Protein AF-A0A368Y0Z2-F1 (afdb_monomer_lite)

InterPro domains:
  IPR003121 SWIB/MDM2 domain [PF02201] (15-87)
  IPR003121 SWIB/MDM2 domain [PS51925] (12-89)
  IPR019835 SWIB domain [SM00151] (13-90)
  IPR036885 SWIB/MDM2 domain superfamily [G3DSA:1.10.245.10] (7-90)
  IPR036885 SWIB/MDM2 domain superfamily [SSF47592] (5-88)

Secondary structure (DSSP, 8-state):
-----------GGG--BEEPHHHHHHH-SS-B-HHHHHHHHHHHHHHTT-B-SS-TTEEE--HHHHHHHSSSEEEHHHHHHHHHHTEE--

Radius of gyration: 14.46 Å; chains: 1; bounding box: 31×24×47 Å

Organism: NCBI:txid545864

Structure (mmCIF, N/CA/C/O backbone):
data_AF-A0A368Y0Z2-F1
#
_entry.id   AF-A0A368Y0Z2-F1
#
loop_
_atom_site.group_PDB
_atom_site.id
_atom_site.type_symbol
_atom_site.label_atom_id
_atom_site.label_alt_id
_atom_site.label_comp_id
_atom_site.label_asym_id
_atom_site.label_entity_id
_atom_site.label_seq_id
_atom_site.pdbx_PDB_ins_code
_atom_site.Cartn_x
_atom_site.Cartn_y
_atom_site.Cartn_z
_atom_site.occupancy
_atom_site.B_iso_or_equiv
_atom_site.auth_seq_id
_atom_site.auth_comp_id
_atom_site.auth_asym_id
_atom_site.auth_atom_id
_atom_site.pdbx_PDB_model_num
ATOM 1 N N . MET A 1 1 ? 16.756 -2.653 32.803 1.00 45.31 1 MET A N 1
ATOM 2 C CA . MET A 1 1 ? 16.642 -1.373 32.074 1.00 45.31 1 MET A CA 1
ATOM 3 C C . MET A 1 1 ? 15.181 -1.231 31.687 1.00 45.31 1 MET A C 1
ATOM 5 O O . MET A 1 1 ? 14.699 -2.036 30.908 1.00 45.31 1 MET A O 1
ATOM 9 N N . THR A 1 2 ? 14.441 -0.344 32.344 1.00 39.00 2 THR A N 1
ATOM 10 C CA . THR A 1 2 ? 13.009 -0.124 32.095 1.00 39.00 2 THR A CA 1
ATOM 11 C C . THR A 1 2 ? 12.857 0.942 31.016 1.00 39.00 2 THR A C 1
ATOM 13 O O . THR A 1 2 ? 13.115 2.115 31.281 1.00 39.00 2 THR A O 1
ATOM 16 N N . GLU A 1 3 ? 12.474 0.551 29.801 1.00 41.97 3 GLU A N 1
ATOM 17 C CA . GLU A 1 3 ? 12.081 1.502 28.759 1.00 41.97 3 GLU A CA 1
ATOM 18 C C . GLU A 1 3 ? 10.695 2.065 29.087 1.00 41.97 3 GLU A C 1
ATOM 20 O O . GLU A 1 3 ? 9.667 1.397 28.965 1.00 41.97 3 GLU A O 1
ATOM 25 N N . ALA A 1 4 ? 10.673 3.315 29.544 1.00 45.44 4 ALA A N 1
ATOM 26 C CA . ALA A 1 4 ? 9.454 4.088 29.691 1.00 45.44 4 ALA A CA 1
ATOM 27 C C . ALA A 1 4 ? 8.917 4.447 28.295 1.00 45.44 4 ALA A C 1
ATOM 29 O O . ALA A 1 4 ? 9.493 5.269 27.586 1.00 45.44 4 ALA A O 1
ATOM 30 N N . THR A 1 5 ? 7.797 3.838 27.900 1.00 45.97 5 THR A N 1
ATOM 31 C CA . THR A 1 5 ? 7.028 4.273 26.727 1.00 45.97 5 THR A CA 1
ATOM 32 C C . THR A 1 5 ? 6.337 5.592 27.067 1.00 45.97 5 THR A C 1
ATOM 34 O O . THR A 1 5 ? 5.323 5.620 27.762 1.00 45.97 5 THR A O 1
ATOM 37 N N . THR A 1 6 ? 6.894 6.705 26.596 1.00 54.69 6 THR A N 1
ATOM 38 C CA . THR A 1 6 ? 6.249 8.020 26.656 1.00 54.69 6 THR A CA 1
ATOM 39 C C . THR A 1 6 ? 4.914 7.944 25.902 1.00 54.69 6 THR A C 1
ATOM 41 O O . THR A 1 6 ? 4.911 7.514 24.744 1.00 54.69 6 THR A O 1
ATOM 44 N N . PRO A 1 7 ? 3.771 8.349 26.490 1.00 52.31 7 PRO A N 1
ATOM 45 C CA . PRO A 1 7 ? 2.493 8.286 25.796 1.00 52.31 7 PRO A CA 1
ATOM 46 C C . PRO A 1 7 ? 2.546 9.240 24.599 1.00 52.31 7 PRO A C 1
ATOM 48 O O . PRO A 1 7 ? 2.622 10.462 24.749 1.00 52.31 7 PRO A O 1
ATOM 51 N N . LYS A 1 8 ? 2.566 8.673 23.387 1.00 56.41 8 LYS A N 1
ATOM 52 C CA . LYS A 1 8 ? 2.554 9.422 22.127 1.00 56.41 8 LYS A CA 1
ATOM 53 C C . LYS A 1 8 ? 1.303 10.300 22.126 1.00 56.41 8 LYS A C 1
ATOM 55 O O . LYS A 1 8 ? 0.190 9.796 22.005 1.00 56.41 8 LYS A O 1
ATOM 60 N N . LYS A 1 9 ? 1.500 11.612 22.271 1.00 49.19 9 LYS A N 1
ATOM 61 C CA . LYS A 1 9 ? 0.458 12.644 22.195 1.00 49.19 9 LYS A CA 1
ATOM 62 C C . LYS A 1 9 ? -0.468 12.323 21.012 1.00 49.19 9 LYS A C 1
ATOM 64 O O . LYS A 1 9 ? 0.009 12.233 19.879 1.00 49.19 9 LYS A O 1
ATOM 69 N N . GLN A 1 10 ? -1.758 12.092 21.272 1.00 53.94 10 GLN A N 1
ATOM 70 C CA . GLN A 1 10 ? -2.757 11.851 20.228 1.00 53.94 10 GLN A CA 1
ATOM 71 C C . GLN A 1 10 ? -2.915 13.130 19.401 1.00 53.94 10 GLN A C 1
ATOM 73 O O . GLN A 1 10 ? -3.672 14.034 19.737 1.00 53.94 10 GLN A O 1
ATOM 78 N N . THR A 1 11 ? -2.148 13.230 18.324 1.00 59.22 11 THR A N 1
ATOM 79 C CA . THR A 1 11 ? -2.399 14.182 17.245 1.00 59.22 11 THR A CA 1
ATOM 80 C C . THR A 1 11 ? -3.314 13.507 16.225 1.00 59.22 11 THR A C 1
ATOM 82 O O . THR A 1 11 ? -3.361 12.278 16.156 1.00 59.22 11 THR A O 1
ATOM 85 N N . ALA A 1 12 ? -4.027 14.278 15.397 1.00 61.56 12 ALA A N 1
ATOM 86 C CA . ALA A 1 12 ? -4.896 13.727 14.346 1.00 61.56 12 ALA A CA 1
ATOM 87 C C . ALA A 1 12 ? -4.181 12.705 13.425 1.00 61.56 12 ALA A C 1
ATOM 89 O O . ALA A 1 12 ? -4.823 11.832 12.846 1.00 61.56 12 ALA A O 1
ATOM 90 N N . PHE A 1 13 ? -2.847 12.774 13.344 1.00 61.38 13 PHE A N 1
ATOM 91 C CA . PHE A 1 13 ? -1.986 11.868 12.581 1.00 61.38 13 PHE A CA 1
ATOM 92 C C . PHE A 1 13 ? -1.762 10.490 13.224 1.00 61.38 13 PHE A C 1
ATOM 94 O O . PHE A 1 13 ? -1.460 9.541 12.506 1.00 61.38 13 PHE A O 1
ATOM 101 N N . ASN A 1 14 ? -1.934 10.364 14.543 1.00 71.69 14 ASN A N 1
ATOM 102 C CA . ASN A 1 14 ? -1.830 9.103 15.290 1.00 71.69 14 ASN A CA 1
ATOM 103 C C . ASN A 1 14 ? -3.203 8.459 15.545 1.00 71.69 14 ASN A C 1
ATOM 105 O O . ASN A 1 14 ? -3.320 7.584 16.403 1.00 71.69 14 ASN A O 1
ATOM 109 N N . LYS A 1 15 ? -4.259 8.891 14.840 1.00 81.25 15 LYS A N 1
ATOM 110 C CA . LYS A 1 15 ? -5.576 8.267 14.980 1.00 81.25 15 LYS A CA 1
ATOM 111 C C . LYS A 1 15 ? -5.483 6.796 14.543 1.00 81.25 15 LYS A C 1
ATOM 113 O O . LYS A 1 15 ? -5.050 6.554 13.414 1.00 81.25 15 LYS A O 1
ATOM 118 N N . PRO A 1 16 ? -5.883 5.832 15.391 1.00 87.31 16 PRO A N 1
ATOM 119 C CA . PRO A 1 16 ? -5.963 4.439 14.983 1.00 87.31 16 PRO A CA 1
ATOM 120 C C . PRO A 1 16 ? -7.075 4.290 13.942 1.00 87.31 16 PRO A C 1
ATOM 122 O O . PRO A 1 16 ? -8.217 4.700 14.164 1.00 87.31 16 PRO A O 1
ATOM 125 N N . LEU A 1 17 ? -6.719 3.744 12.784 1.00 92.62 17 LEU A N 1
ATOM 126 C CA . LEU A 1 17 ? -7.622 3.496 11.668 1.00 92.62 17 LEU A CA 1
ATOM 127 C C . LEU A 1 17 ? -7.624 2.003 11.376 1.00 92.62 17 LEU A C 1
ATOM 129 O O . LEU A 1 17 ? -6.573 1.360 11.374 1.00 92.62 17 LEU A O 1
ATOM 133 N N . ARG A 1 18 ? -8.803 1.446 11.122 1.00 95.00 18 ARG A N 1
ATOM 134 C CA . ARG A 1 18 ? -8.948 0.036 10.790 1.00 95.00 18 ARG A CA 1
ATOM 135 C C . ARG A 1 18 ? -8.652 -0.169 9.303 1.00 95.00 18 ARG A C 1
ATOM 137 O O . ARG A 1 18 ? -9.302 0.473 8.470 1.00 95.00 18 ARG A O 1
ATOM 144 N N . PRO A 1 19 ? -7.690 -1.036 8.957 1.00 96.81 19 PRO A N 1
ATOM 145 C CA . PRO A 1 19 ? -7.429 -1.379 7.572 1.00 96.81 19 PRO A CA 1
ATOM 146 C C . PRO A 1 19 ? -8.563 -2.243 7.012 1.00 96.81 19 PRO A C 1
ATOM 148 O O . PRO A 1 19 ? -9.117 -3.107 7.693 1.00 96.81 19 PRO A O 1
ATOM 151 N N . SER A 1 20 ? -8.895 -2.028 5.741 1.00 96.69 20 SER A N 1
ATOM 152 C CA . SER A 1 20 ? -9.752 -2.940 4.975 1.00 96.69 20 SER A CA 1
ATOM 153 C C . SER A 1 20 ? -9.143 -4.345 4.904 1.00 96.69 20 SER A C 1
ATOM 155 O O . SER A 1 20 ? -7.931 -4.503 5.042 1.00 96.69 20 SER A O 1
ATOM 157 N N . ALA A 1 21 ? -9.953 -5.357 4.583 1.00 96.31 21 ALA A N 1
ATOM 158 C CA . ALA A 1 21 ? -9.469 -6.731 4.430 1.00 96.31 21 ALA A CA 1
ATOM 159 C C . ALA A 1 21 ? -8.325 -6.8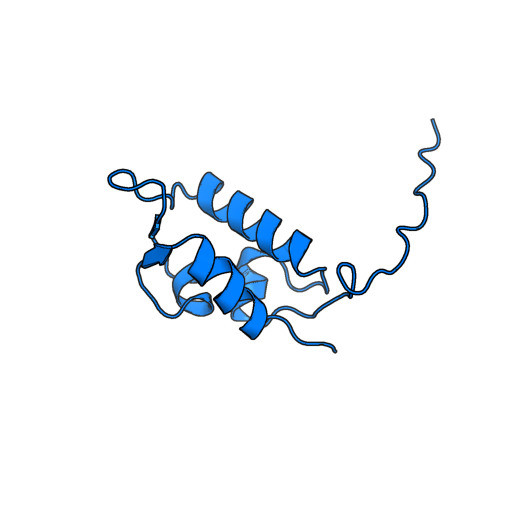63 3.403 1.00 96.31 21 ALA A C 1
ATOM 161 O O . ALA A 1 21 ? -7.404 -7.644 3.623 1.00 96.31 21 ALA A O 1
ATOM 162 N N . ALA A 1 22 ? -8.354 -6.086 2.313 1.00 96.25 22 ALA A N 1
ATOM 163 C CA . ALA A 1 22 ? -7.282 -6.073 1.317 1.00 96.25 22 ALA A CA 1
ATOM 164 C C . ALA A 1 22 ? -5.983 -5.494 1.898 1.00 96.25 22 ALA A C 1
ATOM 166 O O . ALA A 1 22 ? -4.938 -6.137 1.854 1.00 96.25 22 ALA A O 1
ATOM 167 N N . LEU A 1 23 ? -6.064 -4.315 2.522 1.00 96.50 23 LEU A N 1
ATOM 168 C CA . LEU A 1 23 ? -4.905 -3.656 3.131 1.00 96.50 23 LEU A CA 1
ATOM 169 C C . LEU A 1 23 ? -4.326 -4.478 4.294 1.00 96.50 23 LEU A C 1
ATOM 171 O O . LEU A 1 23 ? -3.109 -4.554 4.453 1.00 96.50 23 LEU A O 1
ATOM 175 N N . ALA A 1 24 ? -5.183 -5.146 5.065 1.00 96.88 24 ALA A N 1
ATOM 176 C CA . ALA A 1 24 ? -4.788 -5.968 6.201 1.00 96.88 24 ALA A CA 1
ATOM 177 C C . ALA A 1 24 ? -3.887 -7.154 5.821 1.00 96.88 24 ALA A C 1
ATOM 179 O O . ALA A 1 24 ? -3.089 -7.589 6.648 1.00 96.88 24 ALA A O 1
ATOM 180 N N . ARG A 1 25 ? -3.952 -7.643 4.574 1.00 96.19 25 ARG A N 1
ATOM 181 C CA . ARG A 1 25 ? -3.038 -8.687 4.072 1.00 96.19 25 ARG A CA 1
ATOM 182 C C . ARG A 1 25 ? -1.590 -8.208 3.968 1.00 96.19 25 ARG A C 1
ATOM 184 O O . ARG A 1 25 ? -0.685 -9.029 4.011 1.00 96.19 25 ARG A O 1
ATOM 191 N N . VAL A 1 26 ? -1.388 -6.896 3.846 1.00 96.38 26 VAL A N 1
ATOM 192 C CA . VAL A 1 26 ? -0.069 -6.266 3.698 1.00 96.38 26 VAL A CA 1
ATOM 193 C C . VAL A 1 26 ? 0.418 -5.690 5.029 1.00 96.38 26 VAL A C 1
ATOM 195 O O . VAL A 1 26 ? 1.579 -5.855 5.388 1.00 96.38 26 VAL A O 1
ATOM 198 N N . VAL A 1 27 ? -0.459 -5.015 5.783 1.00 96.06 27 VAL A N 1
ATOM 199 C CA . VAL A 1 27 ? -0.065 -4.254 6.990 1.00 96.06 27 VAL A CA 1
ATOM 200 C C . VAL A 1 27 ? -0.508 -4.879 8.318 1.00 96.06 27 VAL A C 1
ATOM 202 O O . VAL A 1 27 ? -0.151 -4.365 9.383 1.00 96.06 27 VAL A O 1
ATOM 205 N N . GLY A 1 28 ? -1.260 -5.981 8.272 1.00 95.06 28 GLY A N 1
ATOM 206 C CA . GLY A 1 28 ? -1.934 -6.585 9.423 1.00 95.06 28 GLY A CA 1
ATOM 207 C C . GLY A 1 28 ? -3.340 -6.022 9.657 1.00 95.06 28 GLY A C 1
ATOM 208 O O . GLY A 1 28 ? -3.693 -4.960 9.151 1.00 95.06 28 GLY A O 1
ATOM 209 N N . ALA A 1 29 ? -4.159 -6.749 10.421 1.00 94.62 29 ALA A N 1
ATOM 210 C CA . ALA A 1 29 ? -5.568 -6.411 10.658 1.00 94.62 29 ALA A CA 1
ATOM 211 C C . ALA A 1 29 ? -5.803 -5.448 11.835 1.00 94.62 29 ALA A C 1
ATOM 213 O O . ALA A 1 29 ? -6.909 -4.922 11.987 1.00 94.62 29 ALA A O 1
ATOM 214 N N . GLU A 1 30 ? -4.791 -5.235 12.675 1.00 93.62 30 GLU A N 1
ATOM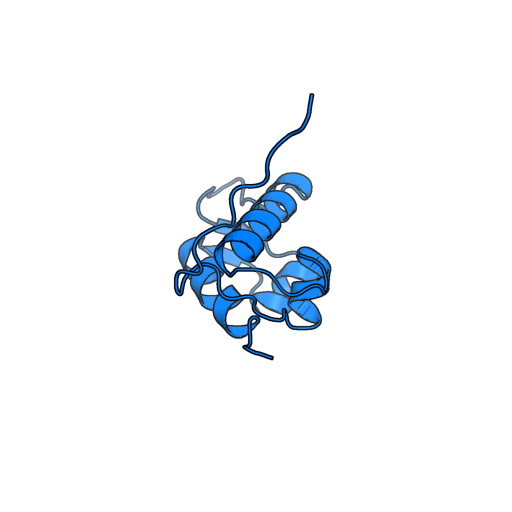 215 C CA . GLU A 1 30 ? -4.906 -4.360 13.839 1.00 93.62 30 GLU A CA 1
ATOM 216 C C . GLU A 1 30 ? -5.051 -2.889 13.426 1.00 93.62 30 GLU A C 1
ATOM 218 O O . GLU A 1 30 ? -4.445 -2.468 12.435 1.00 93.62 30 GLU A O 1
ATOM 223 N N . PRO A 1 31 ? -5.834 -2.084 14.170 1.00 93.88 31 PRO A N 1
ATOM 224 C CA . PRO A 1 31 ? -5.910 -0.650 13.934 1.00 93.88 31 PRO A CA 1
ATOM 225 C C . PRO A 1 31 ? -4.533 0.010 14.034 1.00 93.88 31 PRO A C 1
ATOM 227 O O . PRO A 1 31 ? -3.797 -0.209 14.993 1.00 93.88 31 PRO A O 1
ATOM 230 N N . LEU A 1 32 ? -4.205 0.853 13.059 1.00 93.44 32 LEU A N 1
ATOM 231 C CA . LEU A 1 32 ? -2.908 1.519 12.963 1.00 93.44 32 LEU A CA 1
ATOM 232 C C . LEU A 1 32 ? -3.044 2.946 12.436 1.00 93.44 32 LEU A C 1
ATOM 234 O O . LEU A 1 32 ? -4.024 3.295 11.772 1.00 93.44 32 LEU A O 1
ATOM 238 N N . ALA A 1 33 ? -2.053 3.786 12.723 1.00 92.44 33 ALA A N 1
ATOM 239 C CA . ALA A 1 33 ? -2.014 5.132 12.166 1.00 92.44 33 ALA A CA 1
ATOM 240 C C . ALA A 1 33 ? -1.747 5.090 10.651 1.00 92.44 33 ALA A C 1
ATOM 242 O O . ALA A 1 33 ? -1.054 4.206 10.142 1.00 92.44 33 ALA A O 1
ATOM 243 N N . ARG A 1 34 ? -2.222 6.099 9.909 1.00 91.19 34 A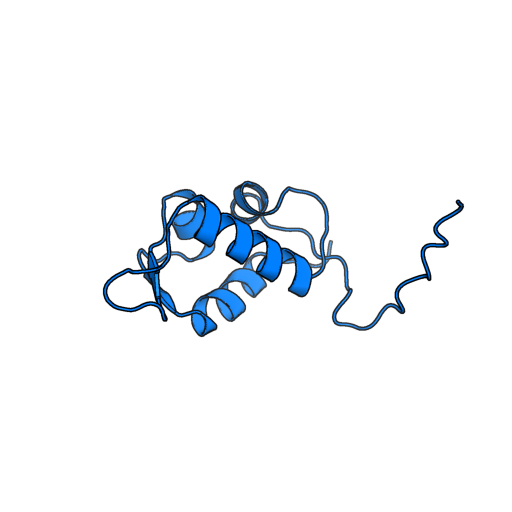RG A N 1
ATOM 244 C CA . ARG A 1 34 ? -1.964 6.203 8.456 1.00 91.19 34 ARG A CA 1
ATOM 245 C C . ARG A 1 34 ? -0.468 6.194 8.122 1.00 91.19 34 ARG A C 1
ATOM 247 O O . ARG A 1 34 ? -0.055 5.629 7.107 1.00 91.19 34 ARG A O 1
ATOM 254 N N . THR A 1 35 ? 0.343 6.820 8.971 1.00 90.75 35 THR A N 1
ATOM 255 C CA . THR A 1 35 ? 1.806 6.856 8.840 1.00 90.75 35 THR A CA 1
ATOM 256 C C . THR A 1 35 ? 2.418 5.464 8.993 1.00 90.75 35 THR A C 1
ATOM 258 O O . THR A 1 35 ? 3.279 5.084 8.203 1.00 90.75 35 THR A O 1
ATOM 261 N N . GLU A 1 36 ? 1.926 4.670 9.944 1.00 93.25 36 GLU A N 1
ATOM 262 C CA . GLU A 1 36 ? 2.360 3.288 10.157 1.00 93.25 36 GLU A CA 1
ATOM 263 C C . GLU A 1 36 ? 1.936 2.373 9.008 1.00 93.25 36 GLU A C 1
ATOM 265 O O . GLU A 1 36 ? 2.755 1.590 8.534 1.00 93.25 36 GLU A O 1
ATOM 270 N N . ALA A 1 37 ? 0.711 2.522 8.491 1.00 93.94 37 ALA A N 1
ATOM 271 C CA . ALA A 1 37 ? 0.266 1.796 7.301 1.00 93.94 37 ALA A CA 1
ATOM 272 C C . ALA A 1 37 ? 1.169 2.084 6.094 1.00 93.94 37 ALA A C 1
ATOM 274 O O . ALA A 1 37 ? 1.601 1.166 5.402 1.00 93.94 37 ALA A O 1
ATOM 275 N N . THR A 1 38 ? 1.517 3.357 5.885 1.00 92.62 38 THR A N 1
ATOM 276 C CA . THR A 1 38 ? 2.423 3.770 4.801 1.00 92.62 38 THR A CA 1
ATOM 277 C C . THR A 1 38 ? 3.819 3.169 4.978 1.00 92.62 38 THR A C 1
ATOM 279 O O . THR A 1 38 ? 4.403 2.689 4.009 1.00 92.62 38 THR A O 1
ATOM 282 N N . LYS A 1 39 ? 4.352 3.154 6.208 1.00 93.81 39 LYS A N 1
ATOM 283 C CA . LYS A 1 39 ? 5.649 2.532 6.510 1.00 93.81 39 LYS A CA 1
ATOM 284 C C . LYS A 1 39 ? 5.632 1.031 6.210 1.00 93.81 39 LYS A C 1
ATOM 286 O O . LYS A 1 39 ? 6.494 0.561 5.478 1.00 93.81 39 LYS A O 1
ATOM 291 N N . LYS A 1 40 ? 4.627 0.304 6.708 1.00 96.00 40 LYS A N 1
ATOM 292 C CA . LYS A 1 40 ? 4.490 -1.141 6.473 1.00 96.00 40 LYS A CA 1
ATOM 293 C C . LYS A 1 40 ? 4.338 -1.478 4.987 1.00 96.00 40 LYS A C 1
ATOM 295 O O . LYS A 1 40 ? 4.918 -2.459 4.535 1.00 96.00 40 LYS A O 1
ATOM 300 N N . LEU A 1 41 ? 3.631 -0.649 4.211 1.00 95.50 41 LEU A N 1
ATOM 301 C CA . LEU A 1 41 ? 3.594 -0.797 2.751 1.00 95.50 41 LEU A CA 1
ATOM 302 C C . LEU A 1 41 ? 4.986 -0.684 2.128 1.00 95.50 41 LEU A C 1
ATOM 304 O O . LEU A 1 41 ? 5.338 -1.490 1.275 1.00 95.50 41 LEU A O 1
ATOM 308 N N . TRP A 1 42 ? 5.784 0.299 2.544 1.00 95.12 42 TRP A N 1
ATOM 309 C CA . TRP A 1 42 ? 7.148 0.453 2.040 1.00 95.12 42 TRP A CA 1
ATOM 310 C C . TRP A 1 42 ? 8.050 -0.722 2.402 1.00 95.12 42 TRP A C 1
ATOM 312 O O . TRP A 1 42 ? 8.855 -1.142 1.569 1.00 95.12 42 TRP A O 1
ATOM 322 N N . ASP A 1 43 ? 7.912 -1.250 3.615 1.00 97.25 43 ASP A N 1
ATOM 323 C CA . ASP A 1 43 ? 8.645 -2.437 4.052 1.00 97.25 43 ASP A CA 1
ATOM 324 C C . ASP A 1 43 ? 8.271 -3.647 3.175 1.00 97.25 43 ASP A C 1
ATOM 326 O O . ASP A 1 43 ? 9.160 -4.339 2.677 1.00 97.25 43 ASP A O 1
ATOM 330 N N . TYR A 1 44 ? 6.979 -3.823 2.875 1.00 97.50 44 TYR A N 1
ATOM 331 C CA . TYR A 1 44 ? 6.485 -4.846 1.948 1.00 97.50 44 TYR A CA 1
ATOM 332 C C . TYR A 1 44 ? 7.041 -4.673 0.528 1.00 97.50 44 TYR A C 1
ATOM 334 O O . TYR A 1 44 ? 7.632 -5.597 -0.025 1.00 97.50 44 TYR A O 1
ATOM 342 N N . ILE A 1 45 ? 6.929 -3.471 -0.047 1.00 96.50 45 ILE A N 1
ATOM 343 C CA . ILE A 1 45 ? 7.418 -3.154 -1.399 1.00 96.50 45 ILE A CA 1
ATOM 344 C C . ILE A 1 45 ? 8.902 -3.503 -1.540 1.00 96.50 45 ILE A C 1
ATOM 346 O O . ILE A 1 45 ? 9.313 -4.068 -2.552 1.00 96.50 45 ILE A O 1
ATOM 350 N N . LYS A 1 46 ? 9.714 -3.179 -0.528 1.00 95.75 46 LYS A N 1
ATOM 351 C CA . LYS A 1 46 ? 11.149 -3.488 -0.528 1.00 95.75 46 LYS A CA 1
ATOM 352 C C . LYS A 1 46 ? 11.410 -4.982 -0.376 1.00 95.75 46 LYS A C 1
ATOM 354 O O . LYS A 1 46 ? 12.207 -5.519 -1.137 1.00 95.75 46 LYS A O 1
ATOM 359 N N . ALA A 1 47 ? 10.737 -5.647 0.562 1.00 97.69 47 ALA A N 1
ATOM 360 C CA . ALA A 1 47 ? 10.902 -7.081 0.793 1.00 97.69 47 ALA A CA 1
ATOM 361 C C . ALA A 1 47 ? 10.528 -7.923 -0.441 1.00 97.69 47 ALA A C 1
ATOM 363 O O . ALA A 1 47 ? 11.148 -8.951 -0.696 1.00 97.69 47 ALA A O 1
ATOM 364 N N . HIS A 1 48 ? 9.564 -7.451 -1.232 1.00 97.56 48 HIS A N 1
ATOM 365 C CA . HIS A 1 48 ? 9.077 -8.121 -2.437 1.00 97.56 48 HIS A CA 1
ATOM 366 C C . HIS A 1 48 ? 9.718 -7.603 -3.739 1.00 97.56 48 HIS A C 1
ATOM 368 O O . HIS A 1 48 ? 9.344 -8.048 -4.819 1.00 97.56 48 HIS A O 1
ATOM 374 N N . ASN A 1 49 ? 10.696 -6.689 -3.663 1.00 97.00 49 ASN A N 1
ATOM 375 C CA . ASN A 1 49 ? 11.359 -6.079 -4.826 1.00 97.00 49 ASN A CA 1
ATOM 376 C C . ASN A 1 49 ? 10.383 -5.441 -5.836 1.00 97.00 49 ASN A C 1
ATOM 378 O O . ASN A 1 49 ? 10.580 -5.507 -7.047 1.00 97.00 49 ASN A O 1
ATOM 382 N N . LEU A 1 50 ? 9.336 -4.788 -5.331 1.00 97.38 50 LEU A N 1
ATOM 383 C CA . LEU A 1 50 ? 8.242 -4.225 -6.129 1.00 97.38 50 LEU A CA 1
ATOM 384 C C . LEU A 1 50 ? 8.500 -2.790 -6.607 1.00 97.38 50 LEU A C 1
ATOM 386 O O . LEU A 1 50 ? 7.636 -2.166 -7.216 1.00 97.3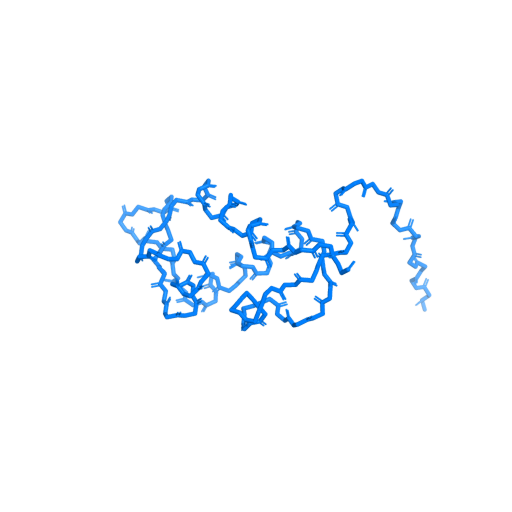8 50 LEU A O 1
ATOM 390 N N . GLN A 1 51 ? 9.675 -2.221 -6.339 1.00 97.12 51 GLN A N 1
ATOM 391 C CA . GLN A 1 51 ? 10.049 -0.939 -6.934 1.00 97.12 51 GLN A CA 1
ATOM 392 C C . GLN A 1 51 ? 10.412 -1.149 -8.407 1.00 97.12 51 GLN A C 1
ATOM 394 O O . GLN A 1 51 ? 11.229 -2.010 -8.725 1.00 97.12 51 GLN A O 1
ATOM 399 N N . ASN A 1 52 ? 9.842 -0.342 -9.305 1.00 96.19 52 ASN A N 1
ATOM 400 C CA . ASN A 1 52 ? 10.108 -0.479 -10.732 1.00 96.19 52 ASN A CA 1
ATOM 401 C C . ASN A 1 52 ? 11.609 -0.205 -11.020 1.00 96.19 52 ASN A C 1
ATOM 403 O O . ASN A 1 52 ? 12.100 0.891 -10.718 1.00 96.19 52 ASN A O 1
ATOM 407 N N . PRO A 1 53 ? 12.357 -1.164 -11.606 1.00 95.44 53 PRO A N 1
ATOM 408 C CA . PRO A 1 53 ? 13.790 -1.008 -11.860 1.00 95.44 53 PRO A CA 1
ATOM 409 C C . PRO A 1 53 ? 14.099 0.020 -12.958 1.00 95.44 53 PRO A C 1
ATOM 411 O O . PRO A 1 53 ? 15.162 0.638 -12.922 1.00 95.44 53 PRO A O 1
ATOM 414 N N . ALA A 1 54 ? 13.175 0.237 -13.899 1.00 95.69 54 ALA A N 1
ATOM 415 C CA . ALA A 1 54 ? 13.301 1.231 -14.963 1.00 95.69 54 ALA A CA 1
ATOM 416 C C . ALA A 1 54 ? 12.933 2.644 -14.48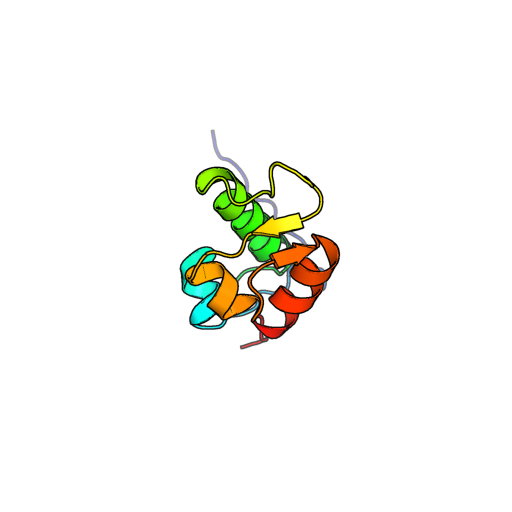4 1.00 95.69 54 ALA A C 1
ATOM 418 O O . ALA A 1 54 ? 13.482 3.633 -14.965 1.00 95.69 54 ALA A O 1
ATOM 419 N N . ASN A 1 55 ? 12.027 2.749 -13.508 1.00 94.94 55 ASN A N 1
ATOM 420 C CA . ASN A 1 55 ? 11.641 4.017 -12.902 1.00 94.94 55 ASN A CA 1
ATOM 421 C C . ASN A 1 55 ? 11.354 3.846 -11.408 1.00 94.94 55 ASN A C 1
ATOM 423 O O . ASN A 1 55 ? 10.223 3.595 -11.003 1.00 94.94 55 ASN A O 1
ATOM 427 N N . LYS A 1 56 ? 12.362 4.096 -10.566 1.00 89.94 56 LYS A N 1
ATOM 428 C CA . LYS A 1 56 ? 12.271 3.920 -9.103 1.00 89.94 56 LYS A CA 1
ATOM 429 C C . LYS A 1 56 ? 11.222 4.802 -8.406 1.00 89.94 56 LYS A C 1
ATOM 431 O O . LYS A 1 56 ? 11.025 4.679 -7.197 1.00 89.94 56 LYS A O 1
ATOM 436 N N . ARG A 1 57 ? 10.559 5.707 -9.136 1.00 92.31 57 ARG A N 1
ATOM 437 C CA . ARG A 1 57 ? 9.425 6.498 -8.634 1.00 92.31 57 ARG A CA 1
ATOM 438 C C . ARG A 1 57 ? 8.109 5.726 -8.619 1.00 92.31 57 ARG A C 1
ATOM 440 O O . ARG A 1 57 ? 7.166 6.168 -7.957 1.00 92.31 57 ARG A O 1
ATOM 447 N N . ASN A 1 58 ? 8.070 4.598 -9.316 1.00 96.31 58 ASN A N 1
ATOM 448 C CA . ASN A 1 58 ?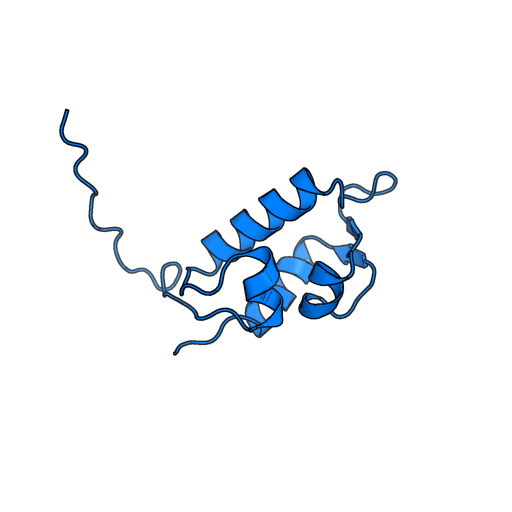 6.890 3.780 -9.473 1.00 96.31 58 ASN A CA 1
ATOM 449 C C . ASN A 1 58 ? 7.036 2.451 -8.727 1.00 96.31 58 ASN A C 1
ATOM 451 O O . ASN A 1 58 ? 8.138 1.946 -8.485 1.00 96.31 58 ASN A O 1
ATOM 455 N N . ILE A 1 59 ? 5.890 1.904 -8.354 1.00 97.81 59 ILE A N 1
ATOM 456 C CA . ILE A 1 59 ? 5.729 0.662 -7.614 1.00 97.81 59 ILE A CA 1
ATOM 457 C C . ILE A 1 59 ? 4.919 -0.270 -8.507 1.00 97.81 59 ILE A C 1
ATOM 459 O O . ILE A 1 59 ? 3.802 0.075 -8.889 1.00 97.81 59 ILE A O 1
ATOM 463 N N . LEU A 1 60 ? 5.486 -1.428 -8.828 1.00 98.00 60 LEU A N 1
ATOM 464 C CA . LEU A 1 60 ? 4.817 -2.507 -9.542 1.00 98.00 60 LEU A CA 1
ATOM 465 C C . LEU A 1 60 ? 3.961 -3.272 -8.536 1.00 98.00 60 LEU A C 1
ATOM 467 O O . LEU A 1 60 ? 4.474 -3.853 -7.583 1.00 98.00 60 LEU A O 1
ATOM 471 N N . CYS A 1 61 ? 2.650 -3.233 -8.706 1.00 97.81 61 CYS A N 1
ATOM 472 C CA . CYS A 1 61 ? 1.732 -3.896 -7.802 1.00 97.81 61 CYS A CA 1
ATOM 473 C C . CYS A 1 61 ? 1.674 -5.390 -8.124 1.00 97.81 61 CYS A C 1
ATOM 475 O O . CYS A 1 61 ? 1.304 -5.786 -9.227 1.00 97.81 61 CYS A O 1
ATOM 477 N N . ASP A 1 62 ? 2.000 -6.217 -7.139 1.00 97.50 62 ASP A N 1
ATOM 478 C CA . ASP A 1 62 ? 1.643 -7.632 -7.137 1.00 97.50 62 ASP A CA 1
ATOM 479 C C . ASP A 1 62 ? 0.159 -7.814 -6.779 1.00 97.50 62 ASP A C 1
ATOM 481 O O . ASP A 1 62 ? -0.552 -6.841 -6.530 1.00 97.50 62 ASP A O 1
ATOM 485 N N . ASP A 1 63 ? -0.341 -9.048 -6.739 1.00 97.31 63 ASP A N 1
ATOM 486 C CA . ASP A 1 63 ? -1.769 -9.306 -6.503 1.00 97.31 63 ASP A CA 1
ATOM 487 C C . ASP A 1 63 ? -2.284 -8.695 -5.187 1.00 97.31 63 ASP A C 1
ATOM 489 O O . ASP A 1 63 ? -3.413 -8.196 -5.120 1.00 97.31 63 ASP A O 1
ATOM 493 N N . ALA A 1 64 ? -1.443 -8.673 -4.147 1.00 95.94 64 ALA A N 1
ATOM 494 C CA . ALA A 1 64 ? -1.780 -8.071 -2.863 1.00 95.94 64 ALA A CA 1
ATOM 495 C C . ALA A 1 64 ? -1.896 -6.545 -2.968 1.00 95.94 64 ALA A C 1
ATOM 497 O O . ALA A 1 64 ? -2.890 -5.970 -2.512 1.00 95.94 64 ALA A O 1
ATOM 498 N N . LEU A 1 65 ? -0.925 -5.877 -3.598 1.00 96.56 65 LEU A N 1
ATOM 499 C CA . LEU A 1 65 ? -0.986 -4.434 -3.806 1.00 96.56 65 LEU A CA 1
ATOM 500 C C . LEU A 1 65 ? -2.061 -4.041 -4.819 1.00 96.56 65 LEU A C 1
ATOM 502 O O . LEU A 1 65 ? -2.718 -3.026 -4.606 1.00 96.56 65 LEU A O 1
ATOM 506 N N . LYS A 1 66 ? -2.328 -4.837 -5.858 1.00 97.00 66 LYS A N 1
ATOM 507 C CA . LYS A 1 66 ? -3.416 -4.588 -6.819 1.00 97.00 66 LYS A CA 1
ATOM 508 C C . LYS A 1 66 ? -4.772 -4.569 -6.127 1.00 97.00 66 LYS A C 1
ATOM 510 O O . LYS A 1 66 ? -5.589 -3.706 -6.433 1.00 97.00 66 LYS A O 1
ATOM 515 N N . ALA A 1 67 ? -4.992 -5.437 -5.138 1.00 96.00 67 ALA A N 1
ATOM 516 C CA . ALA A 1 67 ? -6.221 -5.438 -4.344 1.00 96.00 67 ALA A CA 1
ATOM 517 C C . ALA A 1 67 ? -6.425 -4.150 -3.515 1.00 96.00 67 ALA A C 1
ATOM 519 O O . ALA A 1 67 ? -7.549 -3.853 -3.110 1.00 96.00 67 ALA A O 1
ATOM 520 N N . VAL A 1 68 ? -5.357 -3.386 -3.257 1.00 95.81 68 VAL A N 1
ATOM 521 C CA . VAL A 1 68 ? -5.396 -2.108 -2.523 1.00 95.81 68 VAL A CA 1
ATOM 522 C C . VAL A 1 68 ? -5.347 -0.904 -3.471 1.00 95.81 68 VAL A C 1
ATOM 524 O O . VAL A 1 68 ? -6.000 0.107 -3.240 1.00 95.81 68 VAL A O 1
ATOM 527 N N . MET A 1 69 ? -4.559 -0.977 -4.541 1.00 95.31 69 MET A N 1
ATOM 528 C CA . MET A 1 69 ? -4.312 0.150 -5.443 1.00 95.31 69 MET A CA 1
ATOM 529 C C . MET A 1 69 ? -5.269 0.181 -6.637 1.00 95.31 69 MET A C 1
ATOM 531 O O . MET A 1 69 ? -5.511 1.250 -7.197 1.00 95.31 69 MET A O 1
ATOM 535 N N . GLY A 1 70 ? -5.799 -0.976 -7.040 1.00 95.31 70 GLY A N 1
ATOM 536 C CA . GLY A 1 70 ? -6.642 -1.139 -8.227 1.00 95.31 70 GLY A CA 1
ATOM 537 C C . GLY A 1 70 ? -5.906 -0.942 -9.556 1.00 95.31 70 GLY A C 1
ATOM 538 O O . GLY A 1 70 ? -6.556 -0.742 -10.578 1.00 95.31 70 GLY A O 1
ATOM 539 N N . LYS A 1 71 ? -4.567 -0.943 -9.547 1.00 95.75 71 LYS A N 1
ATOM 540 C CA . LYS A 1 71 ? -3.703 -0.715 -10.713 1.00 95.75 71 LYS A CA 1
ATOM 541 C C . LYS A 1 71 ? -2.493 -1.640 -10.664 1.00 95.75 71 LYS A C 1
ATOM 543 O O . LYS A 1 71 ? -2.055 -1.994 -9.574 1.00 95.75 71 LYS A O 1
ATOM 548 N N . ASP A 1 72 ? -1.939 -1.964 -11.829 1.00 97.06 72 ASP A N 1
ATOM 549 C CA . ASP A 1 72 ? -0.695 -2.738 -11.952 1.00 97.06 72 ASP A CA 1
ATOM 550 C C . ASP A 1 72 ? 0.552 -1.935 -11.568 1.00 97.06 72 ASP A C 1
ATOM 552 O O . ASP A 1 72 ? 1.562 -2.508 -11.171 1.00 97.06 72 ASP A O 1
ATOM 556 N N . GLU A 1 73 ? 0.491 -0.610 -11.669 1.00 97.44 73 GLU A N 1
ATOM 557 C CA . GLU A 1 73 ? 1.590 0.280 -11.318 1.00 97.44 73 GLU A CA 1
ATOM 558 C C . GLU A 1 73 ? 1.041 1.583 -10.733 1.00 97.44 73 GLU A C 1
ATOM 560 O O . GLU A 1 73 ? 0.050 2.138 -11.219 1.00 97.44 73 GLU A O 1
ATOM 565 N N . VAL A 1 74 ? 1.689 2.075 -9.678 1.00 97.31 74 VAL A N 1
ATOM 566 C CA . VAL A 1 74 ? 1.362 3.358 -9.048 1.00 97.31 74 VAL A CA 1
ATOM 567 C C . VAL A 1 74 ? 2.611 4.167 -8.754 1.00 97.31 74 VAL A C 1
ATOM 569 O O . VAL A 1 74 ? 3.683 3.630 -8.475 1.00 97.31 74 VAL A O 1
ATOM 572 N N . THR A 1 75 ? 2.468 5.484 -8.743 1.00 96.00 75 THR A N 1
ATOM 573 C CA . THR A 1 75 ? 3.488 6.377 -8.190 1.00 96.00 75 THR A CA 1
ATOM 574 C C . THR A 1 75 ? 3.441 6.395 -6.659 1.00 96.00 75 THR A C 1
ATOM 576 O O . THR A 1 75 ? 2.418 6.097 -6.035 1.00 96.00 75 THR A O 1
ATOM 579 N N . MET A 1 76 ? 4.533 6.835 -6.023 1.00 87.75 76 MET A N 1
ATOM 580 C CA . MET A 1 76 ? 4.568 7.039 -4.564 1.00 87.75 76 MET A CA 1
ATOM 581 C C . MET A 1 76 ? 3.442 7.962 -4.059 1.00 87.75 76 MET A C 1
ATOM 583 O O . MET A 1 76 ? 2.896 7.744 -2.978 1.00 87.75 76 MET A O 1
ATOM 587 N N . PHE A 1 77 ? 3.087 8.990 -4.840 1.00 89.12 77 PHE A N 1
ATOM 588 C CA . PHE A 1 77 ? 2.027 9.938 -4.490 1.00 89.12 77 PHE A CA 1
ATOM 589 C C . PHE A 1 77 ? 0.646 9.286 -4.557 1.00 89.12 77 PHE A C 1
ATOM 591 O O . PHE A 1 77 ? -0.129 9.394 -3.604 1.00 89.12 77 PHE A O 1
ATOM 598 N N . GLU A 1 78 ? 0.360 8.548 -5.630 1.00 94.25 78 GLU A N 1
ATOM 599 C CA . GLU A 1 78 ? -0.889 7.794 -5.760 1.00 94.25 78 GLU A CA 1
ATOM 600 C C . GLU A 1 78 ? -1.055 6.785 -4.628 1.00 94.25 78 GLU A C 1
ATOM 602 O O . GLU A 1 78 ? -2.123 6.747 -4.019 1.00 94.25 78 GLU A O 1
ATOM 607 N N . MET A 1 79 ? 0.003 6.043 -4.280 1.00 93.12 79 MET A N 1
ATOM 608 C CA . MET A 1 79 ? -0.024 5.089 -3.169 1.00 93.12 79 MET A CA 1
ATOM 609 C C . MET A 1 79 ? -0.520 5.757 -1.880 1.00 93.12 79 MET A C 1
ATOM 611 O O . MET A 1 79 ? -1.451 5.261 -1.245 1.00 93.12 79 MET A O 1
ATOM 615 N N . THR A 1 80 ? 0.044 6.911 -1.501 1.00 87.06 80 THR A N 1
ATOM 616 C CA . THR A 1 80 ? -0.373 7.598 -0.265 1.00 87.06 80 THR A CA 1
ATOM 617 C C . THR A 1 80 ? -1.842 8.008 -0.282 1.00 87.06 80 THR A C 1
ATOM 619 O O . THR A 1 80 ? -2.494 7.941 0.761 1.00 87.06 80 THR A O 1
ATOM 622 N N . GLY A 1 81 ? -2.381 8.403 -1.439 1.00 90.31 81 GLY A N 1
ATOM 623 C CA . GLY A 1 81 ? -3.792 8.749 -1.603 1.00 90.31 81 GLY A CA 1
ATOM 624 C C . GLY A 1 81 ? -4.707 7.525 -1.552 1.00 90.31 81 GLY A C 1
ATOM 625 O O . GLY A 1 81 ? -5.708 7.534 -0.834 1.00 90.31 81 GLY A O 1
ATOM 626 N N . LEU A 1 82 ? -4.336 6.460 -2.263 1.00 93.69 82 LEU A N 1
ATOM 627 C CA . LEU A 1 82 ? -5.106 5.222 -2.386 1.00 93.69 82 LEU A CA 1
ATOM 628 C C . LEU A 1 82 ? -5.193 4.467 -1.058 1.00 93.69 82 LEU A C 1
ATOM 630 O O . LEU A 1 82 ? -6.293 4.093 -0.659 1.00 93.69 82 LEU A O 1
ATOM 634 N N . VAL A 1 83 ? -4.092 4.360 -0.303 1.00 92.25 83 VAL A N 1
ATOM 635 C CA . VAL A 1 83 ? -4.088 3.743 1.041 1.00 92.25 83 VAL A CA 1
ATOM 636 C C . VAL A 1 83 ? -5.113 4.401 1.967 1.00 92.25 83 VAL A C 1
ATOM 638 O O . VAL A 1 83 ? -5.766 3.717 2.751 1.00 92.25 83 VAL A O 1
ATOM 641 N N . GLY A 1 84 ? -5.308 5.719 1.853 1.00 90.69 84 GLY A N 1
ATOM 642 C CA . GLY A 1 84 ? -6.293 6.447 2.654 1.00 90.69 84 GLY A CA 1
ATOM 643 C C . GLY A 1 84 ? -7.731 5.948 2.479 1.00 90.69 84 GLY A C 1
ATOM 644 O O . GLY A 1 84 ? -8.500 6.023 3.429 1.00 90.69 84 GLY A O 1
ATOM 645 N N . LYS A 1 85 ? -8.086 5.393 1.312 1.00 92.88 85 LYS A N 1
ATOM 646 C CA . LYS A 1 85 ? -9.421 4.825 1.038 1.00 92.88 85 LYS A CA 1
ATOM 647 C C . LYS A 1 85 ? -9.651 3.481 1.732 1.00 92.88 85 LYS A C 1
ATOM 649 O O . LYS A 1 85 ? -10.788 3.058 1.898 1.00 92.88 85 LYS A O 1
ATOM 654 N N . HIS A 1 86 ? -8.570 2.823 2.140 1.00 94.75 86 HIS A N 1
ATOM 655 C CA . HIS A 1 86 ? -8.585 1.528 2.812 1.00 94.75 86 HIS A CA 1
ATOM 656 C C . HIS A 1 86 ? -8.426 1.648 4.330 1.00 94.75 86 HIS A C 1
ATOM 658 O O . HIS A 1 86 ? -8.257 0.631 5.001 1.00 94.75 86 HIS A O 1
ATOM 664 N N . LEU A 1 87 ? -8.470 2.869 4.864 1.00 93.88 87 LEU A N 1
ATOM 665 C CA . LEU A 1 87 ? -8.365 3.170 6.283 1.00 93.88 87 LEU A CA 1
ATOM 666 C C . LEU A 1 87 ? -9.631 3.898 6.731 1.00 93.88 87 LEU A C 1
ATOM 668 O O . LEU A 1 87 ? -9.902 5.012 6.285 1.00 93.88 87 LEU A O 1
ATOM 672 N N . ALA A 1 88 ? -10.384 3.282 7.636 1.00 91.25 88 ALA A N 1
ATOM 673 C CA . ALA A 1 88 ? -11.601 3.859 8.192 1.00 91.25 88 ALA A CA 1
ATOM 674 C C . ALA A 1 88 ? -11.482 4.021 9.707 1.00 91.25 88 ALA A C 1
ATOM 676 O O . ALA A 1 88 ? -10.783 3.269 10.388 1.00 91.25 88 ALA A O 1
ATOM 677 N N . THR A 1 89 ? -12.174 5.015 10.249 1.00 82.69 89 THR A N 1
ATOM 678 C CA . THR A 1 89 ? -12.406 5.090 11.690 1.00 82.69 89 THR A CA 1
ATOM 679 C C . THR A 1 89 ? -13.404 3.992 12.038 1.00 82.69 89 THR A C 1
ATOM 681 O O . THR A 1 89 ? -14.442 3.920 11.384 1.00 82.69 89 THR A O 1
ATOM 684 N N . THR A 1 90 ? -13.061 3.125 12.991 1.00 60.34 90 THR A N 1
ATOM 685 C CA . THR A 1 90 ? -13.994 2.134 13.556 1.00 60.34 90 THR A CA 1
ATOM 686 C C . THR A 1 90 ? -15.282 2.771 14.034 1.00 60.34 90 THR A C 1
ATOM 688 O O . THR A 1 90 ? -15.178 3.892 14.587 1.00 60.34 90 THR A O 1
#

pLDDT: mean 87.56, std 16.03, range [39.0, 98.0]

Foldseek 3Di:
DDDDDDPDPDDVQFQFWAFAPLLCVQQNGGTGGLVSSLVSNVVSQVVVVQQDPVHNQKGQDDPSRCSQQVDRMDGSVSSSVSRVVRTHRD

Sequence (90 aa):
MTEATTPKKQTAFNKPLRPSAALARVVGAEPLARTEATKKLWDYIKAHNLQNPANKRNILCDDALKAVMGKDEVTMFEMTGLVGKHLATT